Protein AF-A0A6M3JY41-F1 (afdb_monomer_lite)

pLDDT: mean 79.49, std 15.6, range [45.97, 98.25]

Organism: NCBI:txid1070528

Foldseek 3Di:
DDDPPDDDDDQDAAEEEEEDAPPPPDDPVVPVVQVLVNLVVCVVSVHQKYKYKYWHDHYCCVPDDVDDIDIDMDIGGHDPVVSVVSVVVVVVVVVQVVVCVVVVDQRDCSNDDPPPCCVVLVVDPCNVVNVD

Sequence (132 aa):
MNCPNCAKDIQPIPFELKATYSSSKRPIEDNISWVKQVMSECVVTGTTQAKLSRLCLMGDWVIKNGERPTLQAVDMQFTQEELDRHWAWMKERKVLFEQVLADGKLLPKAISLPAGMTYLCNWCSYGERCHE

Structure (mmCIF, N/CA/C/O backbone):
data_AF-A0A6M3JY41-F1
#
_entry.id   AF-A0A6M3JY41-F1
#
loop_
_atom_site.group_PDB
_atom_site.id
_atom_site.type_symbol
_atom_site.label_atom_id
_atom_site.label_alt_id
_atom_site.label_comp_id
_atom_site.label_asym_id
_atom_site.label_entity_id
_atom_site.label_seq_id
_atom_site.pdbx_PDB_ins_code
_atom_site.Cartn_x
_atom_site.Cartn_y
_atom_site.Cartn_z
_atom_site.occupancy
_atom_site.B_iso_or_equiv
_atom_site.auth_seq_id
_atom_site.auth_comp_id
_atom_site.auth_asym_id
_atom_site.auth_atom_id
_atom_site.pdbx_PDB_model_num
ATOM 1 N N . MET A 1 1 ? -9.984 -38.163 -10.853 1.00 46.22 1 MET A N 1
ATOM 2 C CA . MET A 1 1 ? -8.523 -38.140 -10.630 1.00 46.22 1 MET A CA 1
ATOM 3 C C . MET A 1 1 ? -8.217 -36.945 -9.744 1.00 46.22 1 MET A C 1
ATOM 5 O O . MET A 1 1 ? -8.319 -35.830 -10.227 1.00 46.22 1 MET A O 1
ATOM 9 N N . ASN A 1 2 ? -7.912 -37.158 -8.462 1.00 45.97 2 ASN A N 1
ATOM 10 C CA . ASN A 1 2 ? -7.455 -36.092 -7.567 1.00 45.97 2 ASN A C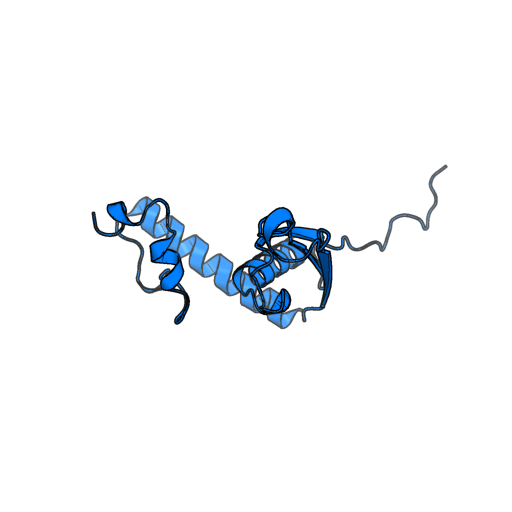A 1
ATOM 11 C C . ASN A 1 2 ? -5.951 -36.274 -7.383 1.00 45.97 2 ASN A C 1
ATOM 13 O O . ASN A 1 2 ? -5.534 -37.303 -6.860 1.00 45.97 2 ASN A O 1
ATOM 17 N N . CYS A 1 3 ? -5.146 -35.319 -7.850 1.00 55.09 3 CYS A N 1
ATOM 18 C CA . CYS A 1 3 ? -3.714 -35.299 -7.575 1.00 55.09 3 CYS A CA 1
ATOM 19 C C . CYS A 1 3 ? -3.504 -34.964 -6.086 1.00 55.09 3 CYS A C 1
ATOM 21 O O . CYS A 1 3 ? -3.813 -33.842 -5.678 1.00 55.09 3 CYS A O 1
ATOM 23 N N . PRO A 1 4 ? -2.979 -35.888 -5.264 1.00 57.09 4 PRO A N 1
ATOM 24 C CA . PRO A 1 4 ? -2.834 -35.674 -3.824 1.00 57.09 4 PRO A CA 1
ATOM 25 C C . PRO A 1 4 ? -1.771 -34.619 -3.452 1.00 57.09 4 PRO A C 1
ATOM 27 O O . PRO A 1 4 ? -1.740 -34.195 -2.301 1.00 57.09 4 PRO A O 1
ATOM 30 N N . ASN A 1 5 ? -0.966 -34.155 -4.420 1.00 55.44 5 ASN A N 1
ATOM 31 C CA . ASN A 1 5 ? 0.125 -33.184 -4.240 1.00 55.44 5 ASN A CA 1
ATOM 32 C C . ASN A 1 5 ? -0.127 -31.797 -4.854 1.00 55.44 5 ASN A C 1
ATOM 34 O O . ASN A 1 5 ? 0.735 -30.932 -4.766 1.00 55.44 5 ASN A O 1
ATOM 38 N N . CYS A 1 6 ? -1.269 -31.559 -5.500 1.00 58.03 6 CYS A N 1
ATOM 39 C CA . CYS A 1 6 ? -1.407 -30.391 -6.376 1.00 58.03 6 CYS A CA 1
ATOM 40 C C . CYS A 1 6 ? -2.021 -29.139 -5.718 1.00 58.03 6 CYS A C 1
ATOM 42 O O . CYS A 1 6 ? -2.222 -28.152 -6.417 1.00 58.03 6 CYS A O 1
ATOM 44 N N . ALA A 1 7 ? -2.354 -29.144 -4.419 1.00 54.97 7 ALA A N 1
ATOM 45 C CA . ALA A 1 7 ? -3.116 -28.026 -3.837 1.00 54.97 7 ALA A CA 1
ATOM 46 C C . ALA A 1 7 ? -2.906 -27.736 -2.340 1.00 54.97 7 ALA A C 1
ATOM 48 O O . ALA A 1 7 ? -3.675 -26.954 -1.788 1.00 54.97 7 ALA A O 1
ATOM 49 N N . LYS A 1 8 ? -1.935 -28.351 -1.649 1.00 53.66 8 LYS A N 1
ATOM 50 C CA . LYS A 1 8 ? -1.852 -28.193 -0.182 1.00 53.66 8 LYS A CA 1
ATOM 51 C C . LYS A 1 8 ? -0.968 -27.052 0.323 1.00 53.66 8 LYS A C 1
ATOM 53 O O . LYS A 1 8 ? -1.223 -26.602 1.429 1.00 53.66 8 LYS A O 1
ATOM 58 N N . ASP A 1 9 ? -0.062 -26.510 -0.494 1.00 60.94 9 ASP A N 1
ATOM 59 C CA . ASP A 1 9 ? 0.914 -25.512 -0.016 1.00 60.94 9 ASP A CA 1
ATOM 60 C C . ASP A 1 9 ? 1.122 -24.312 -0.961 1.00 60.94 9 ASP A C 1
ATOM 62 O O . ASP A 1 9 ? 2.135 -23.621 -0.874 1.00 60.94 9 ASP A O 1
ATOM 66 N N . ILE A 1 10 ? 0.188 -24.030 -1.881 1.00 68.62 10 ILE A N 1
ATOM 67 C CA . ILE A 1 10 ? 0.268 -22.791 -2.671 1.00 68.62 10 ILE A CA 1
ATOM 68 C C . ILE A 1 10 ? -0.329 -21.664 -1.832 1.00 68.62 10 ILE A C 1
ATOM 70 O O . ILE A 1 10 ? -1.546 -21.490 -1.787 1.00 68.62 10 ILE A O 1
ATOM 74 N N . GLN A 1 11 ? 0.538 -20.903 -1.166 1.00 72.19 11 GLN A N 1
ATOM 75 C CA . GLN A 1 11 ? 0.137 -19.637 -0.565 1.00 72.19 11 GLN A CA 1
ATOM 76 C C . GLN A 1 11 ? -0.176 -18.643 -1.694 1.00 72.19 11 GLN A C 1
ATOM 78 O O . GLN A 1 11 ? 0.660 -18.464 -2.587 1.00 72.19 11 GLN A O 1
ATOM 83 N N . PRO A 1 12 ? -1.367 -18.021 -1.715 1.00 87.44 12 PRO A N 1
ATOM 84 C CA . PRO A 1 12 ? -1.670 -16.987 -2.694 1.00 87.44 12 PRO A CA 1
ATOM 85 C C . PRO A 1 12 ? -0.666 -15.836 -2.557 1.00 87.44 12 PRO A C 1
ATOM 87 O O . PRO A 1 12 ? -0.343 -15.414 -1.449 1.00 87.44 12 PRO A O 1
ATOM 90 N N . ILE A 1 13 ? -0.177 -15.328 -3.689 1.00 93.69 13 ILE A N 1
ATOM 91 C CA . ILE A 1 13 ? 0.700 -14.154 -3.741 1.00 93.69 13 ILE A CA 1
ATOM 92 C C . ILE A 1 13 ? -0.123 -13.000 -4.321 1.00 93.69 13 ILE A C 1
ATOM 94 O O . ILE A 1 13 ? -0.448 -13.040 -5.512 1.00 93.69 13 ILE A O 1
ATOM 98 N N . PRO A 1 14 ? -0.487 -11.987 -3.515 1.00 96.06 14 PRO A N 1
ATOM 99 C CA . PRO A 1 14 ? -1.103 -10.766 -4.001 1.00 96.06 14 PRO A CA 1
ATOM 100 C C . PRO A 1 14 ? -0.288 -10.126 -5.123 1.00 96.06 14 PRO A C 1
ATOM 102 O O . PRO A 1 14 ? 0.940 -10.016 -5.052 1.00 96.06 14 PRO A O 1
ATOM 105 N N . PHE A 1 15 ? -0.995 -9.688 -6.158 1.00 96.31 15 PHE A N 1
ATOM 106 C CA . PHE A 1 15 ? -0.438 -8.955 -7.282 1.00 96.31 15 PHE A CA 1
ATOM 107 C C . PHE A 1 15 ? -1.218 -7.658 -7.457 1.00 96.31 15 PHE A C 1
ATOM 109 O O . PHE A 1 15 ? -2.396 -7.695 -7.808 1.00 96.31 15 PHE A O 1
ATOM 116 N N . GLU A 1 16 ? -0.541 -6.530 -7.265 1.00 96.62 16 GLU A N 1
ATOM 117 C CA . GLU A 1 16 ? -1.139 -5.206 -7.403 1.00 96.62 16 GLU A CA 1
ATOM 118 C C . GLU A 1 16 ? -0.549 -4.477 -8.610 1.00 96.62 16 GLU A C 1
ATOM 120 O O . GLU A 1 16 ? 0.671 -4.352 -8.742 1.00 96.62 16 GLU A O 1
ATOM 125 N N . LEU A 1 17 ? -1.412 -3.954 -9.485 1.00 94.75 17 LEU A N 1
ATOM 126 C CA . LEU A 1 17 ? -1.016 -3.192 -10.671 1.00 94.75 17 LEU A CA 1
ATOM 127 C C . LEU A 1 17 ? -1.549 -1.761 -10.604 1.00 94.75 17 LEU A C 1
ATOM 129 O O . LEU A 1 17 ? -2.754 -1.526 -10.567 1.00 94.75 17 LEU A O 1
ATOM 133 N N . LYS A 1 18 ? -0.642 -0.786 -10.680 1.00 91.69 18 LYS A N 1
ATOM 134 C CA . LYS A 1 18 ? -0.963 0.644 -10.717 1.00 91.69 18 LYS A CA 1
ATOM 135 C C . LYS A 1 18 ? -0.645 1.244 -12.079 1.00 91.69 18 LYS A C 1
ATOM 137 O O . LYS A 1 18 ? 0.455 1.063 -12.592 1.00 91.69 18 LYS A O 1
ATOM 142 N N . ALA A 1 19 ? -1.564 2.025 -12.636 1.00 88.44 19 ALA A N 1
ATOM 143 C CA . ALA A 1 19 ? -1.274 2.892 -13.775 1.00 88.44 19 ALA A CA 1
ATOM 144 C C . ALA A 1 19 ? -0.856 4.286 -13.280 1.00 88.44 19 ALA A C 1
ATOM 146 O O . ALA A 1 19 ? -1.481 4.832 -12.370 1.00 88.44 19 ALA A O 1
ATOM 147 N N . THR A 1 20 ? 0.197 4.878 -13.848 1.00 83.81 20 THR A N 1
ATOM 148 C CA . THR A 1 20 ? 0.632 6.233 -13.464 1.00 83.81 20 THR A CA 1
ATOM 149 C C . THR A 1 20 ? 1.241 7.031 -14.618 1.00 83.81 20 THR A C 1
ATOM 151 O O . THR A 1 20 ? 1.360 6.540 -15.747 1.00 83.81 20 THR A O 1
ATOM 154 N N . TYR A 1 21 ? 1.650 8.265 -14.307 1.00 77.88 21 TYR A N 1
ATOM 155 C CA . TYR A 1 21 ? 2.359 9.130 -15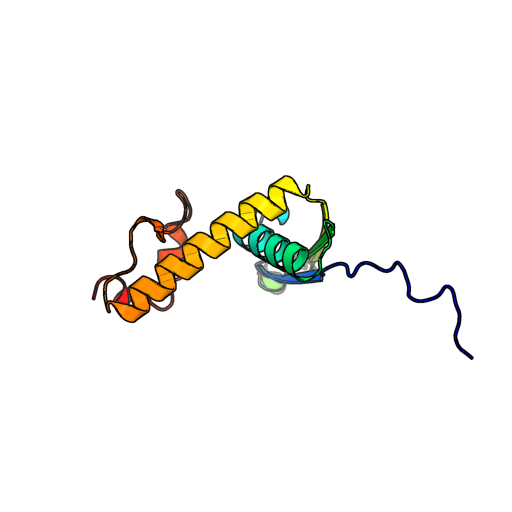.232 1.00 77.88 21 TYR A CA 1
ATOM 156 C C . TYR A 1 21 ? 3.826 8.726 -15.419 1.00 77.88 21 TYR A C 1
ATOM 158 O O . TYR A 1 21 ? 4.512 8.403 -14.450 1.00 77.88 21 TYR A O 1
ATOM 166 N N . SER A 1 22 ? 4.346 8.836 -16.644 1.00 70.44 22 SER A N 1
ATOM 167 C CA . SER A 1 22 ? 5.761 8.572 -16.959 1.00 70.44 22 SER A CA 1
ATOM 168 C C . SER A 1 22 ? 6.729 9.505 -16.229 1.00 70.44 22 SER A C 1
ATOM 170 O O . SER A 1 22 ? 7.865 9.140 -15.942 1.00 70.44 22 SER A O 1
ATOM 172 N N . SER A 1 23 ? 6.261 10.702 -15.865 1.00 65.88 23 SER A N 1
ATOM 173 C CA . SER A 1 23 ? 7.007 11.676 -15.067 1.00 65.88 23 SER A CA 1
ATOM 174 C C . SER A 1 23 ? 7.165 11.274 -13.595 1.00 65.88 23 SER A C 1
ATOM 176 O O . SER A 1 23 ? 7.890 11.947 -12.858 1.00 65.88 23 SER A O 1
ATOM 178 N N . SER A 1 24 ? 6.530 10.185 -13.147 1.00 70.44 24 SER A N 1
ATOM 179 C CA . SER A 1 24 ? 6.706 9.643 -11.800 1.00 70.44 24 SER A CA 1
ATOM 180 C C . SER A 1 24 ? 8.078 8.975 -11.667 1.00 70.44 24 SER A C 1
ATOM 182 O O . SER A 1 24 ? 8.262 7.792 -11.945 1.00 70.44 24 SER A O 1
ATOM 184 N N . LYS A 1 25 ? 9.073 9.760 -11.246 1.00 68.75 25 LYS A N 1
ATOM 185 C CA . LYS A 1 25 ? 10.476 9.317 -11.146 1.00 68.75 25 LYS A CA 1
ATOM 186 C C . LYS A 1 25 ? 10.806 8.527 -9.880 1.00 68.75 25 LYS A C 1
ATOM 188 O O . LYS A 1 25 ? 11.916 8.019 -9.770 1.00 68.75 25 LYS A O 1
ATOM 193 N N . ARG A 1 26 ? 9.894 8.460 -8.906 1.00 79.06 26 ARG A N 1
ATOM 194 C CA . ARG A 1 26 ? 10.172 7.773 -7.638 1.00 79.06 26 ARG A CA 1
ATOM 195 C C . ARG A 1 26 ? 10.100 6.250 -7.819 1.00 79.06 26 ARG A C 1
ATOM 197 O O . ARG A 1 26 ? 9.242 5.804 -8.596 1.00 79.06 26 ARG A O 1
ATOM 204 N N . PRO A 1 27 ? 10.958 5.482 -7.126 1.00 85.31 27 PRO A N 1
ATOM 205 C CA . PRO A 1 27 ? 10.790 4.043 -6.944 1.00 85.31 27 PRO A CA 1
ATOM 206 C C . PRO A 1 27 ? 9.363 3.693 -6.505 1.00 85.31 27 PRO A C 1
ATOM 208 O O . PRO A 1 27 ? 8.671 4.500 -5.877 1.00 85.31 27 PRO A O 1
ATOM 211 N N . ILE A 1 28 ? 8.879 2.519 -6.898 1.00 87.88 28 ILE A N 1
ATOM 212 C CA . ILE A 1 28 ? 7.475 2.135 -6.679 1.00 87.88 28 ILE A CA 1
ATOM 213 C C . ILE A 1 28 ? 7.224 1.739 -5.224 1.00 87.88 28 ILE A C 1
ATOM 215 O O . ILE A 1 28 ? 6.161 2.029 -4.677 1.00 87.88 28 ILE A O 1
ATOM 219 N N . GLU A 1 29 ? 8.245 1.169 -4.597 1.00 88.62 29 GLU A N 1
ATOM 220 C CA . GLU A 1 29 ? 8.362 0.840 -3.183 1.00 88.62 29 GLU A CA 1
ATOM 221 C C . GLU A 1 29 ? 8.378 2.082 -2.273 1.00 88.62 29 GLU A C 1
ATOM 223 O O . GLU A 1 29 ? 7.962 2.001 -1.120 1.00 88.62 29 GLU A O 1
ATOM 228 N N . ASP A 1 30 ? 8.735 3.262 -2.795 1.00 88.12 30 ASP A N 1
ATOM 229 C CA . ASP A 1 30 ? 8.685 4.519 -2.032 1.00 88.12 30 ASP A CA 1
ATOM 230 C C . ASP A 1 30 ? 7.258 5.080 -1.917 1.00 88.12 30 ASP A C 1
ATOM 232 O O . ASP A 1 30 ? 6.995 6.027 -1.163 1.00 88.12 30 ASP A O 1
ATOM 236 N N . ASN A 1 31 ? 6.299 4.531 -2.670 1.00 87.62 31 ASN A N 1
ATOM 237 C CA . ASN A 1 31 ? 4.905 4.934 -2.559 1.00 87.62 31 ASN A CA 1
ATOM 238 C C . ASN A 1 31 ? 4.236 4.236 -1.369 1.00 87.62 31 ASN A C 1
ATOM 240 O O . ASN A 1 31 ? 3.575 3.206 -1.510 1.00 87.62 31 ASN A O 1
ATOM 244 N N . ILE A 1 32 ? 4.368 4.850 -0.191 1.00 87.81 32 ILE A N 1
ATOM 245 C CA . ILE A 1 32 ? 3.862 4.333 1.092 1.00 87.81 32 ILE A CA 1
ATOM 246 C C . ILE A 1 32 ? 2.388 3.904 1.018 1.00 87.81 32 ILE A C 1
ATOM 248 O O . ILE A 1 32 ? 2.016 2.899 1.620 1.00 87.81 32 ILE A O 1
ATOM 252 N N . SER A 1 33 ? 1.534 4.634 0.293 1.00 87.19 33 SER A N 1
ATOM 253 C CA . SER A 1 33 ? 0.110 4.289 0.185 1.00 87.19 33 SER A CA 1
ATOM 254 C C . SER A 1 33 ? -0.111 2.986 -0.584 1.00 87.19 33 SER A C 1
ATOM 256 O O . SER A 1 33 ? -0.948 2.180 -0.185 1.00 87.19 33 SER A O 1
ATOM 258 N N . TRP A 1 34 ? 0.650 2.754 -1.657 1.00 92.38 34 TRP A N 1
ATOM 259 C CA . TRP A 1 34 ? 0.583 1.506 -2.421 1.00 92.38 34 TRP A CA 1
ATOM 260 C C . TRP A 1 34 ? 1.165 0.341 -1.626 1.00 92.38 34 TRP A C 1
ATOM 262 O O . TRP A 1 34 ? 0.539 -0.711 -1.552 1.00 92.38 34 TRP A O 1
ATOM 272 N N . VAL A 1 35 ? 2.298 0.554 -0.950 1.00 94.38 35 VAL A N 1
ATOM 273 C CA . VAL A 1 35 ? 2.896 -0.459 -0.070 1.00 94.38 35 VAL A CA 1
ATOM 274 C C . VAL A 1 35 ? 1.923 -0.869 1.036 1.00 94.38 35 VAL A C 1
ATOM 276 O O . VAL A 1 35 ? 1.693 -2.057 1.231 1.00 94.38 35 VAL A O 1
ATOM 279 N N . LYS A 1 36 ? 1.275 0.086 1.714 1.00 93.50 36 LYS A N 1
ATOM 280 C CA . LYS A 1 36 ? 0.270 -0.208 2.751 1.00 93.50 36 LYS A CA 1
ATOM 281 C C . LYS A 1 36 ? -0.956 -0.953 2.219 1.00 93.50 36 LYS A C 1
ATOM 283 O O . LYS A 1 36 ? -1.540 -1.761 2.944 1.00 93.50 36 LYS A O 1
ATOM 288 N N . GLN A 1 37 ? -1.367 -0.688 0.979 1.00 95.50 37 GLN A N 1
ATOM 289 C CA . GLN A 1 37 ? -2.442 -1.453 0.347 1.00 95.50 37 GLN A CA 1
ATOM 290 C C . GLN A 1 37 ? -2.020 -2.920 0.190 1.00 95.50 37 GLN A C 1
ATOM 292 O O . GLN A 1 37 ? -2.706 -3.803 0.697 1.00 95.50 37 GLN A O 1
ATOM 297 N N . VAL A 1 38 ? -0.835 -3.156 -0.375 1.00 97.25 38 VAL A N 1
ATOM 298 C CA . VAL A 1 38 ? -0.273 -4.500 -0.559 1.00 97.25 38 VAL A CA 1
ATOM 299 C C . VAL A 1 38 ? -0.069 -5.223 0.781 1.00 97.25 38 VAL A C 1
ATOM 301 O O . VAL A 1 38 ? -0.421 -6.390 0.906 1.00 97.25 38 VAL A O 1
ATOM 304 N N . MET A 1 39 ? 0.403 -4.538 1.829 1.00 97.81 39 MET A N 1
ATOM 305 C CA . MET A 1 39 ? 0.483 -5.117 3.181 1.00 97.81 39 MET A CA 1
ATOM 306 C C . MET A 1 39 ? -0.889 -5.578 3.698 1.00 97.81 39 MET A C 1
ATOM 308 O O . MET A 1 39 ? -0.982 -6.601 4.372 1.00 97.81 39 MET A O 1
ATOM 312 N N . SER A 1 40 ? -1.963 -4.846 3.384 1.00 97.19 40 SER A N 1
ATOM 313 C CA . SER A 1 40 ? -3.328 -5.240 3.764 1.00 97.19 40 SER A CA 1
ATOM 314 C C . SER A 1 40 ? -3.766 -6.505 3.025 1.00 97.19 40 SER A C 1
ATOM 316 O O . SER A 1 40 ? -4.367 -7.390 3.628 1.00 97.19 40 SER A O 1
ATOM 318 N N . GLU A 1 41 ? -3.436 -6.611 1.737 1.00 97.25 41 GLU A N 1
ATOM 319 C CA . GLU A 1 41 ? -3.706 -7.799 0.922 1.00 97.25 41 GLU A CA 1
ATOM 320 C C . GLU A 1 41 ? -2.939 -9.020 1.448 1.00 97.25 41 GLU A C 1
ATOM 322 O O . GLU A 1 41 ? -3.536 -10.086 1.598 1.00 97.25 41 GLU A O 1
ATOM 327 N N . CYS A 1 42 ? -1.664 -8.857 1.824 1.00 97.19 42 CYS A N 1
ATOM 328 C CA . CYS A 1 42 ? -0.858 -9.891 2.482 1.00 97.19 42 CYS A CA 1
ATOM 329 C C . CYS A 1 42 ? -1.519 -10.411 3.767 1.00 97.19 42 CYS A C 1
ATOM 331 O O . CYS A 1 42 ? -1.682 -11.619 3.931 1.00 97.19 42 CYS A O 1
ATOM 333 N N . VAL A 1 43 ? -1.977 -9.510 4.648 1.00 96.50 43 VAL A N 1
ATOM 334 C CA . VAL A 1 43 ? -2.679 -9.890 5.890 1.00 96.50 43 VAL A CA 1
ATOM 335 C C . VAL A 1 43 ? -3.956 -10.679 5.595 1.00 96.50 43 VAL A C 1
ATOM 337 O O . VAL A 1 43 ? -4.193 -11.713 6.215 1.00 96.50 43 VAL A O 1
ATOM 340 N N . VAL A 1 44 ? -4.777 -10.216 4.648 1.00 94.88 44 VAL A N 1
ATOM 341 C CA . VAL A 1 44 ? -6.053 -10.868 4.296 1.00 94.88 44 VAL A CA 1
ATOM 342 C C . VAL A 1 44 ? -5.836 -12.250 3.678 1.00 94.88 44 VAL A C 1
ATOM 344 O O . VAL A 1 44 ? -6.634 -13.158 3.900 1.00 94.88 44 VAL A O 1
ATOM 347 N N . THR A 1 45 ? -4.764 -12.413 2.908 1.00 93.94 45 THR A N 1
ATOM 348 C CA . THR A 1 45 ? -4.447 -13.661 2.202 1.00 93.94 45 THR A CA 1
ATOM 349 C C . THR A 1 45 ? -3.557 -14.612 3.004 1.00 93.94 45 THR A C 1
ATOM 351 O O . THR A 1 45 ? -3.349 -15.742 2.571 1.00 93.94 45 THR A O 1
ATOM 354 N N . GLY A 1 46 ? -3.080 -14.198 4.183 1.00 94.25 46 GLY A N 1
ATOM 355 C CA . GLY A 1 46 ? -2.260 -15.029 5.066 1.00 94.25 46 GLY A CA 1
ATOM 356 C C . GLY A 1 46 ? -0.833 -15.261 4.560 1.00 94.25 46 GLY A C 1
ATOM 357 O O . GLY A 1 46 ? -0.221 -16.262 4.922 1.00 94.25 46 GLY A O 1
ATOM 358 N N . THR A 1 47 ? -0.302 -14.356 3.734 1.00 95.44 47 THR A N 1
ATOM 359 C CA . THR A 1 47 ? 1.052 -14.449 3.166 1.00 95.44 47 THR A CA 1
ATOM 360 C C . THR A 1 47 ? 1.925 -13.276 3.599 1.00 95.44 47 THR A C 1
ATOM 362 O O . THR A 1 47 ? 1.439 -12.237 4.040 1.00 95.44 47 THR A O 1
ATOM 365 N N . THR A 1 48 ? 3.237 -13.420 3.432 1.00 96.94 48 THR A N 1
ATOM 366 C CA . THR A 1 48 ? 4.226 -12.358 3.666 1.00 96.94 48 THR A CA 1
ATOM 367 C C . THR A 1 48 ? 4.842 -11.812 2.381 1.00 96.94 48 THR A C 1
ATOM 369 O O . THR A 1 48 ? 5.680 -10.911 2.429 1.00 96.94 48 THR A O 1
ATOM 372 N N . GLN A 1 49 ? 4.418 -12.339 1.234 1.00 97.31 49 GLN A N 1
ATOM 373 C CA . GLN A 1 49 ? 4.959 -12.020 -0.080 1.00 97.31 49 GLN A CA 1
ATOM 374 C C . GLN A 1 49 ? 3.900 -11.395 -0.967 1.00 97.31 49 GLN A C 1
ATOM 376 O O . GLN A 1 49 ? 2.756 -11.835 -0.966 1.00 97.31 49 GLN A O 1
ATOM 381 N N . ALA A 1 50 ? 4.300 -10.426 -1.779 1.00 97.69 50 ALA A N 1
ATOM 382 C CA . ALA A 1 50 ? 3.447 -9.847 -2.806 1.00 97.69 50 ALA A CA 1
ATOM 383 C C . ALA A 1 50 ? 4.275 -9.310 -3.971 1.00 97.69 50 ALA A C 1
ATOM 385 O O . ALA A 1 50 ? 5.491 -9.163 -3.875 1.00 97.69 50 ALA A O 1
ATOM 386 N N . LYS A 1 51 ? 3.609 -8.966 -5.070 1.00 97.31 51 LYS A N 1
ATOM 387 C CA . LYS A 1 51 ? 4.220 -8.281 -6.209 1.00 97.31 51 LYS A CA 1
ATOM 388 C C . LYS A 1 51 ? 3.505 -6.956 -6.449 1.00 97.31 51 LYS A C 1
ATOM 390 O O . LYS A 1 51 ? 2.303 -6.934 -6.703 1.00 97.31 51 LYS A O 1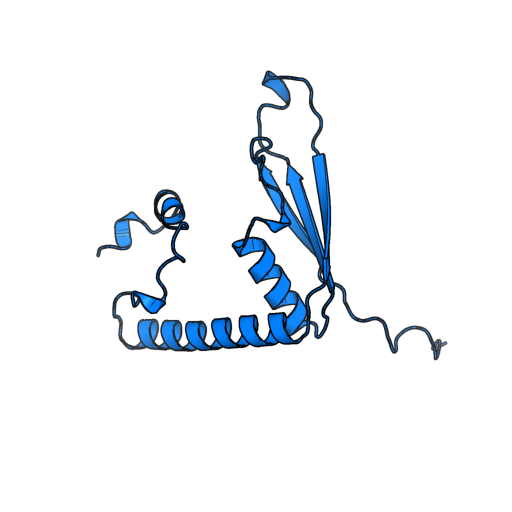
ATOM 395 N N . LEU A 1 52 ? 4.253 -5.857 -6.400 1.00 97.12 52 LEU A N 1
ATOM 396 C CA . LEU A 1 52 ? 3.755 -4.521 -6.725 1.00 97.12 52 LEU A CA 1
ATOM 397 C C . LEU A 1 52 ? 4.274 -4.122 -8.102 1.00 97.12 52 LEU A C 1
ATOM 399 O O . LEU A 1 52 ? 5.476 -4.122 -8.350 1.00 97.12 52 LEU A O 1
ATOM 403 N N . SER A 1 53 ? 3.363 -3.776 -9.003 1.00 94.12 53 SER A N 1
ATOM 404 C CA . SER A 1 53 ? 3.675 -3.396 -10.375 1.00 94.12 53 SER A CA 1
ATOM 405 C C . SER A 1 53 ? 3.143 -2.012 -10.713 1.00 94.12 53 SER A C 1
ATOM 407 O O . SER A 1 53 ? 2.063 -1.603 -10.287 1.00 94.12 53 SER A O 1
ATOM 409 N N . ARG A 1 54 ? 3.894 -1.295 -11.544 1.00 90.88 54 ARG A N 1
ATOM 410 C CA . ARG A 1 54 ? 3.547 0.020 -12.064 1.00 90.88 54 ARG A CA 1
ATOM 411 C C . ARG A 1 54 ? 3.688 0.041 -13.572 1.00 90.88 54 ARG A C 1
ATOM 413 O O . ARG A 1 54 ? 4.775 -0.171 -14.104 1.00 90.88 54 ARG A O 1
ATOM 420 N N . LEU A 1 55 ? 2.592 0.362 -14.239 1.00 88.19 55 LEU A N 1
ATOM 421 C CA . LEU A 1 55 ? 2.537 0.615 -15.665 1.00 88.19 55 LEU A CA 1
ATOM 422 C C . LEU A 1 55 ? 2.500 2.126 -15.901 1.00 88.19 55 LEU A C 1
ATOM 424 O O . LEU A 1 55 ? 1.552 2.820 -15.523 1.00 88.19 55 LEU A O 1
ATOM 428 N N . CYS A 1 56 ? 3.543 2.652 -16.524 1.00 82.94 56 CYS A N 1
ATOM 429 C CA . CYS A 1 56 ? 3.591 4.052 -16.917 1.00 82.94 56 CYS A CA 1
ATOM 430 C C . CYS A 1 56 ? 2.808 4.197 -18.231 1.00 82.94 56 CYS A C 1
ATOM 432 O O . CYS A 1 56 ? 3.292 3.787 -19.284 1.00 82.94 56 CYS A O 1
ATOM 434 N N . LEU A 1 57 ? 1.589 4.750 -18.165 1.00 74.44 57 LEU A N 1
ATOM 435 C CA . LEU A 1 57 ? 0.686 4.898 -19.321 1.00 74.44 57 LEU A CA 1
ATOM 436 C C . LEU A 1 57 ? 0.462 6.349 -19.741 1.00 74.44 57 LEU A C 1
ATOM 438 O O . LEU A 1 57 ? 0.207 6.610 -20.911 1.00 74.44 57 LEU A O 1
ATOM 442 N N . MET A 1 58 ? 0.565 7.309 -18.821 1.00 63.94 58 MET A N 1
ATOM 443 C CA . MET A 1 58 ? 0.143 8.691 -19.077 1.00 63.94 58 MET A CA 1
ATOM 444 C C . MET A 1 58 ? 1.361 9.621 -19.134 1.00 63.94 58 MET A C 1
ATOM 446 O O . MET A 1 58 ? 2.124 9.715 -18.184 1.00 63.94 58 MET A O 1
ATOM 450 N N . GLY A 1 59 ? 1.612 10.301 -20.247 1.00 59.91 59 GLY A N 1
ATOM 451 C CA . GLY A 1 59 ? 2.785 11.171 -20.366 1.00 59.91 59 GLY A CA 1
ATOM 452 C C . GLY A 1 59 ? 3.128 11.521 -21.805 1.00 59.91 59 GLY A C 1
ATOM 453 O O . GLY A 1 59 ? 2.468 11.055 -22.731 1.00 59.91 59 GLY A O 1
ATOM 454 N N . ASP A 1 60 ? 4.174 12.329 -21.980 1.00 53.41 60 ASP A N 1
ATOM 455 C CA . ASP A 1 60 ? 4.651 12.862 -23.267 1.00 53.41 60 ASP A CA 1
ATOM 456 C C . ASP A 1 60 ? 5.265 11.784 -24.197 1.00 53.41 60 ASP A C 1
ATOM 458 O O . ASP A 1 60 ? 6.222 12.058 -24.918 1.00 53.41 60 ASP A O 1
ATOM 462 N N . TRP A 1 61 ? 4.749 10.550 -24.210 1.00 54.16 61 TRP A N 1
ATOM 463 C CA . TRP A 1 61 ? 5.248 9.440 -25.039 1.00 54.16 61 TRP A CA 1
ATOM 464 C C . TRP A 1 61 ? 5.283 9.803 -26.526 1.00 54.16 61 TRP A C 1
ATOM 466 O O . TRP A 1 61 ? 6.222 9.462 -27.243 1.00 54.16 61 TRP A O 1
ATOM 476 N N . VAL A 1 62 ? 4.270 10.553 -26.963 1.00 50.16 62 VAL A N 1
ATOM 477 C CA . VAL A 1 62 ? 4.118 11.014 -28.348 1.00 50.16 62 VAL A CA 1
ATOM 478 C C . VAL A 1 62 ? 4.899 12.309 -28.608 1.00 50.16 62 VAL A C 1
ATOM 480 O O . VAL A 1 62 ? 5.248 12.586 -29.749 1.00 50.16 62 VAL A O 1
ATOM 483 N N . ILE A 1 63 ? 5.199 13.102 -27.571 1.00 55.06 63 ILE A N 1
ATOM 484 C CA . ILE A 1 63 ? 5.677 14.486 -27.732 1.00 55.06 63 ILE A CA 1
ATOM 485 C C . ILE A 1 63 ? 7.177 14.630 -27.461 1.00 55.06 63 ILE A C 1
ATOM 487 O O . ILE A 1 63 ? 7.812 15.469 -28.093 1.00 55.06 63 ILE A O 1
ATOM 491 N N . LYS A 1 64 ? 7.768 13.844 -26.548 1.00 51.66 64 LYS A N 1
ATOM 492 C CA . LYS A 1 64 ? 9.153 14.090 -26.120 1.00 51.66 64 LYS A CA 1
ATOM 493 C C . LYS A 1 64 ? 10.208 13.167 -26.707 1.00 51.66 64 LYS A C 1
ATOM 495 O O . LYS A 1 64 ? 11.215 13.713 -27.119 1.00 51.66 64 LYS A O 1
ATOM 500 N N . ASN A 1 65 ? 10.033 11.843 -26.779 1.00 52.94 65 ASN A N 1
ATOM 501 C CA . ASN A 1 65 ? 11.176 10.958 -27.101 1.00 52.94 65 ASN A CA 1
ATOM 502 C C . ASN A 1 65 ? 10.836 9.606 -27.769 1.00 52.94 65 ASN A C 1
ATOM 504 O O . ASN A 1 65 ? 11.728 8.777 -27.929 1.00 52.94 65 ASN A O 1
ATOM 508 N N . GLY A 1 66 ? 9.578 9.326 -28.136 1.00 57.22 66 GLY A N 1
ATOM 509 C CA . GLY A 1 66 ? 9.209 8.013 -28.697 1.00 57.22 66 GLY A CA 1
ATOM 510 C C . GLY A 1 66 ? 9.369 6.844 -27.712 1.00 57.22 66 GLY A C 1
ATOM 511 O O . GLY A 1 66 ? 9.499 5.689 -28.124 1.00 57.22 66 GLY A O 1
ATOM 512 N N . GLU A 1 67 ? 9.386 7.132 -26.410 1.00 61.72 67 GLU A N 1
ATOM 513 C CA . GLU A 1 67 ? 9.478 6.112 -25.369 1.00 61.72 67 GLU A CA 1
ATOM 514 C C . GLU A 1 67 ? 8.209 5.243 -25.355 1.00 61.72 67 GLU A C 1
ATOM 516 O O . GLU A 1 67 ? 7.089 5.723 -25.544 1.00 61.72 67 GLU A O 1
A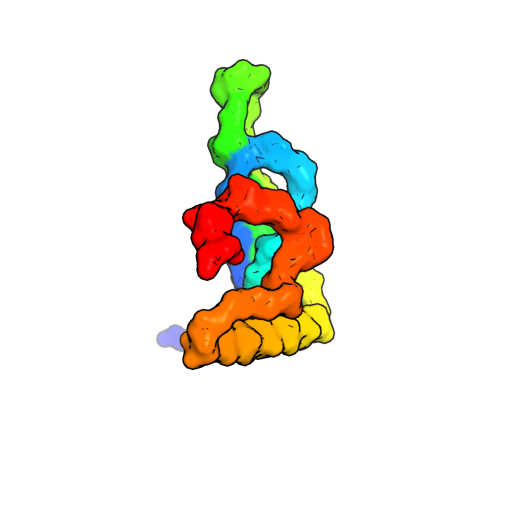TOM 521 N N . ARG A 1 68 ? 8.392 3.935 -25.156 1.00 68.44 68 ARG A N 1
ATOM 522 C CA . ARG A 1 68 ? 7.296 2.963 -25.060 1.00 68.44 68 ARG A CA 1
ATOM 523 C C . ARG A 1 68 ? 6.774 2.897 -23.623 1.00 68.44 68 ARG A C 1
ATOM 525 O O . ARG A 1 68 ? 7.558 3.132 -22.703 1.00 68.44 68 ARG A O 1
ATOM 532 N N . PRO A 1 69 ? 5.504 2.501 -23.414 1.00 75.94 69 PRO A N 1
ATOM 533 C CA . PRO A 1 69 ? 5.004 2.177 -22.084 1.00 75.94 69 PRO A CA 1
ATOM 534 C C . PRO A 1 69 ? 5.960 1.233 -21.354 1.00 75.94 69 PRO A C 1
ATOM 536 O O . PRO A 1 69 ? 6.394 0.222 -21.913 1.00 75.94 69 PRO A O 1
ATOM 539 N N . THR A 1 70 ? 6.289 1.565 -20.109 1.00 81.12 70 THR A N 1
ATOM 540 C CA . THR A 1 70 ? 7.178 0.759 -19.269 1.00 81.12 70 THR A CA 1
ATOM 541 C C . THR A 1 70 ? 6.387 0.104 -18.145 1.00 81.12 70 THR A C 1
ATOM 543 O O . THR A 1 70 ? 5.588 0.751 -17.465 1.00 81.12 70 THR A O 1
ATOM 546 N N . LEU A 1 71 ? 6.611 -1.198 -17.962 1.00 86.75 71 LEU A N 1
ATOM 547 C CA . LEU A 1 71 ? 6.137 -1.955 -16.810 1.00 86.75 71 LEU A CA 1
A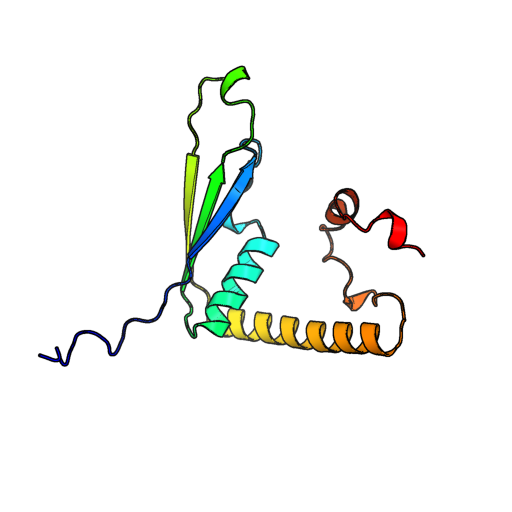TOM 548 C C . LEU A 1 71 ? 7.318 -2.182 -15.871 1.00 86.75 71 LEU A C 1
ATOM 550 O O . LEU A 1 71 ? 8.333 -2.752 -16.265 1.00 86.75 71 LEU A O 1
ATOM 554 N N . GLN A 1 72 ? 7.168 -1.739 -14.632 1.00 89.00 72 GLN A N 1
ATOM 555 C CA . GLN A 1 72 ? 8.093 -2.023 -13.543 1.00 89.00 72 GLN A CA 1
ATOM 556 C C . GLN A 1 72 ? 7.372 -2.902 -12.532 1.00 89.00 72 GLN A C 1
ATOM 558 O O . GLN A 1 72 ? 6.203 -2.659 -12.245 1.00 89.00 72 GLN A O 1
ATOM 563 N N . ALA A 1 73 ? 8.052 -3.909 -12.000 1.00 92.88 73 ALA A N 1
ATOM 564 C CA . ALA A 1 73 ? 7.511 -4.787 -10.975 1.00 92.88 73 ALA A CA 1
ATOM 565 C C . ALA A 1 73 ? 8.577 -5.035 -9.912 1.00 92.88 73 ALA A C 1
ATOM 567 O O . ALA A 1 73 ? 9.743 -5.234 -10.250 1.00 92.88 73 ALA A O 1
ATOM 568 N N . VAL A 1 74 ? 8.162 -5.034 -8.651 1.00 95.56 74 VAL A N 1
ATOM 569 C CA . VAL A 1 74 ? 9.003 -5.352 -7.501 1.00 95.56 74 VAL A CA 1
ATOM 570 C C . VAL A 1 74 ? 8.358 -6.485 -6.718 1.00 95.56 74 VAL A C 1
ATOM 572 O O . VAL A 1 74 ? 7.140 -6.503 -6.513 1.00 95.56 74 VAL A O 1
ATOM 575 N N . ASP A 1 75 ? 9.185 -7.442 -6.312 1.00 97.00 75 ASP A N 1
ATOM 576 C CA . ASP A 1 75 ? 8.794 -8.465 -5.355 1.00 97.00 75 ASP A CA 1
ATOM 577 C C . ASP A 1 75 ? 8.959 -7.887 -3.949 1.00 97.00 75 ASP A C 1
ATOM 579 O O . ASP A 1 75 ? 10.022 -7.391 -3.578 1.00 97.00 75 ASP A O 1
ATOM 583 N N . MET A 1 76 ? 7.877 -7.917 -3.184 1.00 96.69 76 MET A N 1
ATOM 584 C CA . MET A 1 76 ? 7.797 -7.394 -1.829 1.00 96.69 76 MET A CA 1
ATOM 585 C C . MET A 1 76 ? 7.827 -8.570 -0.859 1.00 96.69 76 MET A C 1
ATOM 587 O O . MET A 1 76 ? 7.024 -9.497 -0.977 1.00 96.69 76 MET A O 1
ATOM 591 N N . GLN A 1 77 ? 8.722 -8.509 0.123 1.00 97.25 77 GLN A N 1
ATOM 592 C CA . GLN A 1 77 ? 8.785 -9.454 1.232 1.00 97.25 77 GLN A CA 1
ATOM 593 C C . GLN A 1 77 ? 8.666 -8.664 2.528 1.00 97.25 77 GLN A C 1
ATOM 595 O O . GLN A 1 77 ? 9.522 -7.839 2.835 1.00 97.25 77 GLN A O 1
ATOM 600 N N . PHE A 1 78 ? 7.614 -8.941 3.286 1.00 97.19 78 PHE A N 1
ATOM 601 C CA . PHE A 1 78 ? 7.404 -8.369 4.608 1.00 97.19 78 PHE A CA 1
ATOM 602 C C . PHE A 1 78 ? 7.751 -9.398 5.677 1.00 97.19 78 PHE A C 1
ATOM 604 O O . PHE A 1 78 ? 7.712 -10.610 5.455 1.00 97.19 78 PHE A O 1
ATOM 611 N N . THR A 1 79 ? 8.075 -8.921 6.863 1.00 98.06 79 THR A N 1
ATOM 612 C CA . THR A 1 79 ? 8.085 -9.734 8.076 1.00 98.06 79 THR A CA 1
ATOM 613 C C . THR A 1 79 ? 6.669 -9.828 8.643 1.00 98.06 79 THR A C 1
ATOM 615 O O . THR A 1 79 ? 5.836 -8.945 8.427 1.00 98.06 79 THR A O 1
ATOM 618 N N . GLN A 1 80 ? 6.387 -10.879 9.416 1.00 97.94 80 GLN A N 1
ATOM 619 C CA . GLN A 1 80 ? 5.099 -10.987 10.107 1.00 97.94 80 GLN A CA 1
ATOM 620 C C . GLN A 1 80 ? 4.870 -9.804 11.065 1.00 97.94 80 GLN A C 1
ATOM 622 O O . GLN A 1 80 ? 3.768 -9.271 11.130 1.00 97.94 80 GLN A O 1
ATOM 627 N N . GLU A 1 81 ? 5.926 -9.330 11.735 1.00 98.25 81 GLU A N 1
ATOM 628 C CA . GLU A 1 81 ? 5.864 -8.172 12.635 1.00 98.25 81 GLU A CA 1
ATOM 629 C C . GLU A 1 81 ? 5.414 -6.891 11.910 1.00 98.25 81 GLU A C 1
ATOM 631 O O . GLU A 1 81 ? 4.590 -6.130 12.422 1.00 98.25 81 GLU A O 1
ATOM 636 N N . GLU A 1 82 ? 5.920 -6.647 10.697 1.00 97.56 82 GLU A N 1
ATOM 637 C CA . GLU A 1 82 ? 5.506 -5.497 9.888 1.00 97.56 82 GLU A CA 1
ATOM 638 C C . GLU A 1 82 ? 4.021 -5.556 9.531 1.00 97.56 82 GLU A C 1
ATOM 640 O O . GLU A 1 82 ? 3.326 -4.538 9.631 1.00 97.56 82 GLU A O 1
ATOM 645 N N . LEU A 1 83 ? 3.538 -6.739 9.143 1.00 98.06 83 LEU A N 1
ATOM 646 C CA . LEU A 1 83 ? 2.135 -6.967 8.813 1.00 98.06 83 LEU A CA 1
ATOM 647 C C . LEU A 1 83 ? 1.232 -6.796 10.037 1.00 98.06 83 LEU A C 1
ATOM 649 O O . LEU A 1 83 ? 0.217 -6.103 9.950 1.00 98.06 83 LEU A O 1
ATOM 653 N N . ASP A 1 84 ? 1.627 -7.338 11.189 1.00 97.75 84 ASP A N 1
ATOM 654 C CA . ASP A 1 84 ? 0.869 -7.231 12.437 1.00 97.75 84 ASP A CA 1
ATOM 655 C C . ASP A 1 84 ? 0.765 -5.775 12.907 1.00 97.75 84 ASP A C 1
ATOM 657 O O . ASP A 1 84 ? -0.319 -5.301 13.269 1.00 97.75 84 ASP A O 1
ATOM 661 N N . ARG A 1 85 ? 1.873 -5.024 12.836 1.00 96.25 85 ARG A N 1
ATOM 662 C CA . ARG A 1 85 ? 1.913 -3.592 13.166 1.00 96.25 85 ARG A CA 1
ATOM 663 C C . ARG A 1 85 ? 1.029 -2.771 12.229 1.00 96.25 85 ARG A C 1
ATOM 665 O O . ARG A 1 85 ? 0.279 -1.908 12.689 1.00 96.25 85 ARG A O 1
ATOM 672 N N . HIS A 1 86 ? 1.091 -3.035 10.924 1.00 94.31 86 HIS A N 1
ATOM 673 C CA . HIS A 1 86 ? 0.218 -2.388 9.940 1.00 94.31 86 HIS A CA 1
ATOM 674 C C . HIS A 1 86 ? -1.257 -2.710 10.198 1.00 94.31 86 HIS A C 1
ATOM 676 O O . HIS A 1 86 ? -2.103 -1.814 10.194 1.00 94.31 86 HIS A O 1
ATOM 682 N N . TRP A 1 87 ? -1.577 -3.967 10.496 1.00 96.12 87 TRP A N 1
ATOM 683 C CA . TRP A 1 87 ? -2.948 -4.382 10.761 1.00 96.12 87 TRP A CA 1
ATOM 684 C C . TRP A 1 87 ? -3.512 -3.783 12.050 1.00 96.12 87 TRP A C 1
ATOM 686 O O . TRP A 1 87 ? -4.675 -3.374 12.090 1.00 96.12 87 TRP A O 1
ATOM 696 N N . ALA A 1 88 ? -2.697 -3.674 13.102 1.00 94.25 88 ALA A N 1
ATOM 697 C CA . ALA A 1 88 ? -3.066 -2.961 14.322 1.00 94.25 88 ALA A CA 1
ATOM 698 C C . ALA A 1 88 ? -3.423 -1.494 14.025 1.00 94.25 88 ALA A C 1
ATOM 700 O O . ALA A 1 88 ? -4.500 -1.040 14.415 1.00 94.25 88 ALA A O 1
ATOM 701 N N . TRP A 1 89 ? -2.584 -0.803 13.246 1.00 89.69 89 TRP A N 1
ATOM 702 C CA . TRP A 1 89 ? -2.826 0.576 12.809 1.00 89.69 89 TRP A CA 1
ATOM 703 C C . TRP A 1 89 ? -4.118 0.724 11.983 1.00 89.69 89 TRP A C 1
ATOM 705 O O . TRP A 1 89 ? -4.880 1.674 12.173 1.00 89.69 89 TRP A O 1
ATOM 715 N N . MET A 1 90 ? -4.420 -0.229 11.095 1.00 90.81 90 MET A N 1
ATOM 716 C CA . MET A 1 90 ? -5.665 -0.232 10.311 1.00 90.81 90 MET A CA 1
ATOM 717 C C . MET A 1 90 ? -6.910 -0.420 11.187 1.00 90.81 90 MET A C 1
ATOM 719 O O . MET A 1 90 ? -7.900 0.294 11.010 1.00 90.81 90 MET A O 1
ATOM 723 N N . LYS A 1 91 ? -6.863 -1.348 12.151 1.00 91.94 91 LYS A N 1
ATOM 724 C CA . LYS A 1 91 ? -7.975 -1.599 13.083 1.00 91.94 91 LYS A CA 1
ATOM 725 C C . LYS A 1 91 ? -8.274 -0.385 13.957 1.00 91.94 91 LYS A C 1
ATOM 727 O O . LYS A 1 91 ? -9.440 -0.038 14.117 1.00 91.94 91 LYS A O 1
ATOM 732 N N . GLU A 1 92 ? -7.241 0.281 14.470 1.00 88.50 92 GLU A N 1
ATOM 733 C CA . GLU A 1 92 ? -7.393 1.526 15.230 1.00 88.50 92 GLU A CA 1
ATOM 734 C C . GLU A 1 92 ? -8.124 2.591 14.401 1.00 88.50 92 GLU A C 1
ATOM 736 O O . GLU A 1 92 ? -9.118 3.167 14.843 1.00 88.50 92 GLU A O 1
ATOM 741 N N . ARG A 1 93 ? -7.703 2.796 13.148 1.00 85.75 93 ARG A N 1
ATOM 742 C CA . ARG A 1 93 ? -8.336 3.777 12.254 1.00 85.75 93 ARG A CA 1
ATOM 743 C C . ARG A 1 93 ? -9.772 3.422 11.905 1.00 85.75 93 ARG A C 1
ATOM 745 O O . ARG A 1 93 ? -10.595 4.329 11.849 1.00 85.75 93 ARG A O 1
ATOM 752 N N . LYS A 1 94 ? -10.089 2.140 11.693 1.00 89.12 94 LYS A N 1
ATOM 753 C CA . LYS A 1 94 ? -11.472 1.688 11.476 1.00 89.12 94 LYS A CA 1
ATOM 754 C C . LYS A 1 94 ? -12.375 2.137 12.627 1.00 89.12 94 LYS A C 1
ATOM 756 O O . LYS A 1 94 ? -13.409 2.740 12.366 1.00 89.12 94 LYS A O 1
ATOM 761 N N . VAL A 1 95 ? -11.956 1.902 13.873 1.00 88.44 95 VAL A N 1
ATOM 762 C CA . VAL A 1 95 ? -12.720 2.311 15.064 1.00 88.44 95 VAL A CA 1
ATOM 763 C C . VAL A 1 95 ? -12.915 3.827 15.096 1.00 88.44 95 VAL A C 1
ATOM 765 O O . VAL A 1 95 ? -14.028 4.296 15.321 1.00 88.44 95 VAL A O 1
ATOM 768 N N . LEU A 1 96 ? -11.863 4.601 14.812 1.00 83.62 96 LEU A N 1
ATOM 769 C CA . LEU A 1 96 ? -11.963 6.062 14.766 1.00 83.62 96 LEU A CA 1
ATOM 770 C C . LEU A 1 96 ? -12.924 6.545 13.664 1.00 83.62 96 LEU A C 1
ATOM 772 O O . LEU A 1 96 ? -13.706 7.462 13.900 1.00 83.62 96 LEU A O 1
ATOM 776 N N . PHE A 1 97 ? -12.905 5.928 12.477 1.00 82.88 97 PHE A N 1
ATOM 777 C CA . PHE A 1 97 ? -13.852 6.250 11.403 1.00 82.88 97 PHE A CA 1
ATOM 778 C C . PHE A 1 97 ? -15.297 5.904 11.783 1.00 82.88 97 PHE A C 1
ATOM 780 O O . PHE A 1 97 ? -16.195 6.697 11.517 1.00 82.88 97 PHE A O 1
ATOM 787 N N . GLU A 1 98 ? -15.533 4.763 12.431 1.00 86.81 98 GLU A N 1
ATOM 788 C CA . GLU A 1 98 ? -16.869 4.372 12.902 1.00 86.81 98 GLU A CA 1
ATOM 789 C C . GLU A 1 98 ? -17.414 5.352 13.951 1.00 86.81 98 GLU A C 1
ATOM 791 O O . GLU A 1 98 ? -18.579 5.739 13.880 1.00 86.81 98 GLU A O 1
ATOM 796 N N . GLN A 1 99 ? -16.568 5.822 14.871 1.00 84.25 99 GLN A N 1
ATOM 797 C CA . GLN A 1 99 ? -16.937 6.845 15.856 1.00 84.25 99 GLN A CA 1
ATOM 798 C C . GLN A 1 99 ? -17.281 8.184 15.198 1.00 84.25 99 GLN A C 1
ATOM 800 O O . GLN A 1 99 ? -18.275 8.807 15.551 1.00 84.25 99 GLN A O 1
ATOM 805 N N . VAL A 1 100 ? -16.491 8.612 14.210 1.00 80.88 100 VAL A N 1
ATOM 806 C CA . VAL A 1 100 ? -16.748 9.839 13.439 1.00 80.88 100 VAL A CA 1
ATOM 807 C C . VAL A 1 100 ? -18.099 9.787 12.735 1.00 80.88 100 VAL A C 1
ATOM 809 O O . VAL A 1 100 ? -18.866 10.746 12.803 1.00 80.88 100 VAL A O 1
ATOM 812 N N . LEU A 1 101 ? -18.398 8.657 12.090 1.00 81.69 101 LEU A N 1
ATOM 813 C CA . LEU A 1 101 ? -19.669 8.447 11.403 1.00 81.69 101 LEU A CA 1
ATOM 814 C C . LEU A 1 101 ? -20.855 8.441 12.376 1.00 81.69 101 LEU A C 1
ATOM 816 O O . LEU A 1 101 ? -21.910 8.968 12.034 1.00 81.69 101 LEU A O 1
ATOM 820 N N . ALA A 1 102 ? -20.687 7.875 13.575 1.00 85.06 102 ALA A N 1
ATOM 821 C CA . ALA A 1 102 ? -21.732 7.831 14.597 1.00 85.06 102 ALA A CA 1
ATOM 822 C C . ALA A 1 102 ? -21.998 9.203 15.243 1.00 85.06 102 ALA A C 1
ATOM 824 O O . ALA A 1 102 ? -23.149 9.566 15.471 1.00 85.06 102 ALA A O 1
ATOM 825 N N . ASP A 1 103 ? -20.942 9.972 15.513 1.00 80.50 103 ASP A N 1
ATOM 826 C CA . ASP A 1 103 ? -21.025 11.253 16.219 1.00 80.50 103 ASP A CA 1
ATOM 827 C C . ASP A 1 103 ? -21.376 12.439 15.303 1.00 80.50 103 ASP A C 1
ATOM 829 O O . ASP A 1 103 ? -21.650 13.533 15.801 1.00 80.50 103 ASP A O 1
ATOM 833 N N . GLY A 1 104 ? -21.301 12.266 13.977 1.00 69.38 104 GLY A N 1
ATOM 834 C CA . GLY A 1 104 ? -21.475 13.349 13.001 1.00 69.38 104 GLY A CA 1
ATOM 835 C C . GLY A 1 104 ? -20.423 14.461 13.119 1.00 69.38 104 GLY A C 1
ATOM 836 O O . GLY A 1 104 ? -20.652 15.583 12.674 1.00 69.38 104 GLY A O 1
ATOM 837 N N . LYS A 1 105 ? -19.285 14.176 13.764 1.00 68.50 105 LYS A N 1
ATOM 838 C CA . LYS A 1 105 ? -18.203 15.139 14.015 1.00 68.50 105 LYS A CA 1
ATOM 839 C C . LYS A 1 105 ? -17.178 15.124 12.884 1.00 68.50 105 LYS A C 1
ATOM 841 O O . LYS A 1 105 ? -17.036 14.142 12.167 1.00 68.50 105 LYS A O 1
ATOM 846 N N . LEU A 1 106 ? -16.408 16.204 12.766 1.00 63.38 106 LEU A N 1
ATOM 847 C CA . LEU A 1 106 ? -15.254 16.276 11.867 1.00 63.38 106 LEU A CA 1
ATOM 848 C C . LEU A 1 106 ? -14.199 15.206 12.204 1.00 63.38 106 LEU A C 1
ATOM 850 O O . LEU A 1 106 ? -14.009 14.838 13.366 1.00 63.38 106 LEU A O 1
ATOM 854 N N . LEU A 1 107 ? -13.478 14.742 11.177 1.00 65.75 107 LEU A N 1
ATOM 855 C CA . LEU A 1 107 ? -12.397 13.759 11.306 1.00 65.75 107 LEU A CA 1
ATOM 856 C C . LEU A 1 107 ? -11.342 14.222 12.340 1.00 65.75 107 LEU A C 1
ATOM 858 O O . LEU A 1 107 ? -10.784 15.314 12.194 1.00 65.75 107 LEU A O 1
ATOM 862 N N . PRO A 1 108 ? -11.003 13.407 13.360 1.00 61.38 108 PRO A N 1
ATOM 863 C CA . PRO A 1 108 ? -9.971 13.737 14.327 1.00 61.38 108 PRO A CA 1
ATOM 864 C C . PRO A 1 108 ? -8.629 13.966 13.634 1.00 61.38 108 PRO A C 1
ATOM 866 O O . PRO A 1 108 ? -8.274 13.256 12.691 1.00 61.38 108 PRO A O 1
ATOM 869 N N . LYS A 1 109 ? -7.802 14.865 14.184 1.00 58.94 109 LYS A N 1
ATOM 870 C CA . LYS A 1 109 ? -6.406 15.042 13.737 1.00 58.94 109 LYS A CA 1
ATOM 871 C C . LYS A 1 109 ? -5.607 13.727 13.748 1.00 58.94 109 LYS A C 1
ATOM 873 O O . LYS A 1 109 ? -4.675 13.596 12.970 1.00 58.94 109 LYS A O 1
ATOM 878 N N . ALA A 1 110 ? -5.986 12.729 14.547 1.00 52.62 110 ALA A N 1
ATOM 879 C CA . ALA A 1 110 ? -5.377 11.392 14.528 1.00 52.62 110 ALA A CA 1
ATOM 880 C C . ALA A 1 110 ? -5.571 10.632 13.193 1.00 52.62 110 ALA A C 1
ATOM 882 O O . ALA A 1 110 ? -4.763 9.778 12.834 1.00 52.62 110 ALA A O 1
ATOM 883 N N . ILE A 1 111 ? -6.615 10.962 12.423 1.00 59.03 111 ILE A N 1
ATOM 884 C CA . ILE A 1 111 ? -6.865 10.407 11.084 1.00 59.03 111 ILE A CA 1
ATOM 885 C C . ILE A 1 111 ? -6.192 11.254 9.993 1.00 59.03 111 ILE A C 1
ATOM 887 O O . ILE A 1 111 ? -6.072 10.780 8.857 1.00 59.03 111 ILE A O 1
ATOM 891 N N . SER A 1 112 ? -5.709 12.457 10.344 1.00 59.62 112 SER A N 1
ATOM 892 C CA . SER A 1 112 ? -5.046 13.360 9.405 1.00 59.62 112 SER A CA 1
ATOM 893 C C . SER A 1 112 ? -3.924 12.656 8.651 1.00 59.62 112 SER A C 1
ATOM 895 O O . SER A 1 112 ? -3.316 11.685 9.118 1.00 59.62 112 SER A O 1
ATOM 897 N N . LEU A 1 113 ? -3.722 13.116 7.420 1.00 62.00 113 LEU A N 1
ATOM 898 C CA . LEU A 1 113 ? -2.709 12.582 6.528 1.00 62.00 113 LEU A CA 1
ATOM 899 C C . LEU A 1 113 ? -1.355 12.552 7.255 1.00 62.00 113 LEU A C 1
ATOM 901 O O . LEU A 1 113 ? -1.023 13.527 7.935 1.00 62.00 113 LEU A O 1
ATOM 905 N N . PRO A 1 114 ? -0.569 11.465 7.122 1.00 60.78 114 PRO A N 1
ATOM 906 C CA . PRO A 1 114 ? 0.772 11.405 7.691 1.00 60.78 114 PRO A CA 1
ATOM 907 C C . PRO A 1 114 ? 1.581 12.664 7.354 1.00 60.78 114 PRO A C 1
ATOM 909 O O . PRO A 1 114 ? 1.414 13.247 6.278 1.00 60.78 114 PRO A O 1
ATOM 912 N N . ALA A 1 115 ? 2.477 13.079 8.255 1.00 57.41 115 ALA A N 1
ATOM 913 C CA . ALA A 1 115 ? 3.363 14.215 8.007 1.00 57.41 115 ALA A CA 1
ATOM 914 C C . ALA A 1 115 ? 4.073 14.054 6.645 1.00 57.41 115 ALA A C 1
ATOM 916 O O . ALA A 1 115 ? 4.609 12.991 6.337 1.00 57.41 115 ALA A O 1
ATOM 917 N N . GLY A 1 116 ? 4.023 15.093 5.804 1.00 59.56 116 GLY A N 1
ATOM 918 C CA . GLY A 1 116 ? 4.555 15.056 4.433 1.00 59.56 116 GLY A CA 1
ATOM 919 C C . GLY A 1 116 ? 3.573 14.583 3.350 1.00 59.56 116 GLY A C 1
ATOM 920 O O . GLY A 1 116 ? 3.921 14.627 2.173 1.00 59.56 116 GLY A O 1
ATOM 921 N N . MET A 1 117 ? 2.343 14.190 3.704 1.00 67.25 117 MET A N 1
ATOM 922 C CA . MET A 1 117 ? 1.282 13.832 2.748 1.00 67.25 117 MET A CA 1
ATOM 923 C C . MET A 1 117 ? 0.206 14.911 2.568 1.00 67.25 117 MET A C 1
ATOM 925 O O . MET A 1 117 ? -0.785 14.677 1.885 1.00 67.25 117 MET A O 1
ATOM 929 N N . THR A 1 118 ? 0.400 16.112 3.117 1.00 70.06 118 THR A N 1
ATOM 930 C CA . THR A 1 118 ? -0.551 17.236 2.997 1.00 70.06 118 THR A CA 1
ATOM 931 C C . THR A 1 118 ? -0.821 17.656 1.549 1.00 70.06 118 THR A C 1
ATOM 933 O O . THR A 1 118 ? -1.895 18.172 1.261 1.00 70.06 118 THR A O 1
ATOM 936 N N . TYR A 1 119 ? 0.095 17.369 0.614 1.00 70.19 119 TYR A N 1
ATOM 937 C CA . TYR A 1 119 ? -0.116 17.593 -0.821 1.00 70.19 119 TYR A CA 1
ATOM 938 C C . TYR A 1 119 ? -1.317 16.818 -1.385 1.00 70.19 119 TYR A C 1
ATOM 940 O O . TYR A 1 119 ? -1.857 17.217 -2.414 1.00 70.19 119 TYR A O 1
ATOM 948 N N . LEU A 1 120 ? -1.756 15.733 -0.734 1.00 72.38 120 LEU A N 1
ATOM 949 C CA . LEU A 1 120 ? -2.948 14.987 -1.143 1.00 72.38 120 LEU A CA 1
ATOM 950 C C . LEU A 1 120 ? -4.233 15.804 -0.954 1.00 72.38 120 LEU A C 1
ATOM 952 O O . LEU A 1 120 ? -5.200 15.554 -1.666 1.00 72.38 120 LEU A O 1
ATOM 956 N N . CYS A 1 121 ? -4.240 16.815 -0.077 1.00 76.56 121 CYS A N 1
ATOM 957 C CA . CYS A 1 121 ? -5.369 17.740 0.037 1.00 76.56 121 CYS A CA 1
ATOM 958 C C . CYS A 1 121 ? -5.612 18.507 -1.270 1.00 76.56 121 CYS A C 1
ATOM 960 O O . CYS A 1 121 ? -6.764 18.729 -1.625 1.00 76.56 121 CYS A O 1
ATOM 962 N N . ASN A 1 122 ? -4.553 18.830 -2.026 1.00 76.50 122 ASN A N 1
ATOM 963 C CA . ASN A 1 122 ? -4.662 19.553 -3.302 1.00 76.50 122 ASN A CA 1
ATOM 964 C C . ASN A 1 122 ? -5.383 18.742 -4.389 1.00 76.50 122 ASN A C 1
ATOM 966 O O . ASN A 1 122 ? -5.850 19.308 -5.371 1.00 76.50 122 ASN A O 1
ATOM 970 N N . TRP A 1 123 ? -5.444 17.421 -4.224 1.00 77.06 123 TRP A N 1
ATOM 971 C CA . TRP A 1 123 ? -6.063 16.487 -5.165 1.00 77.06 123 TRP A CA 1
ATOM 972 C C . TRP A 1 123 ? -7.262 15.760 -4.544 1.00 77.06 123 TRP A C 1
ATOM 974 O O . TRP A 1 123 ? -7.780 14.806 -5.121 1.00 77.06 123 TRP A O 1
ATOM 984 N N . CYS A 1 124 ? -7.689 16.175 -3.349 1.00 80.12 124 CYS A N 1
ATOM 985 C CA . CYS A 1 124 ? -8.821 15.580 -2.661 1.00 80.12 124 CYS A CA 1
ATOM 986 C C . CYS A 1 124 ? -10.119 16.052 -3.318 1.00 80.12 124 CYS A C 1
ATOM 988 O O . CYS A 1 124 ? -10.422 17.244 -3.317 1.00 80.12 124 CYS A O 1
ATOM 990 N N . SER A 1 125 ? -10.935 15.113 -3.798 1.00 80.50 125 SER A N 1
ATOM 991 C CA . SER A 1 125 ? -12.255 15.392 -4.385 1.00 80.50 125 SER A CA 1
ATOM 992 C C . SER A 1 125 ? -13.249 16.038 -3.412 1.00 80.50 125 SER A C 1
ATOM 994 O O . SER A 1 125 ? -14.303 16.500 -3.831 1.00 80.50 125 SER A O 1
ATOM 996 N N . TYR A 1 126 ? -12.925 16.058 -2.119 1.00 76.31 126 TYR A N 1
ATOM 997 C CA . TYR A 1 126 ? -13.735 16.650 -1.055 1.00 76.31 126 TYR A CA 1
ATOM 998 C C . TYR A 1 126 ? -13.048 17.851 -0.391 1.00 76.31 126 TYR A C 1
ATOM 1000 O O . TYR A 1 126 ? -13.485 18.274 0.675 1.00 76.31 126 TYR A O 1
ATOM 1008 N N . GLY A 1 127 ? -11.967 18.387 -0.975 1.00 72.81 127 GLY A N 1
ATOM 1009 C CA . GLY A 1 127 ? -11.170 19.461 -0.370 1.00 72.81 127 GLY A CA 1
ATOM 1010 C C . GLY A 1 127 ? -11.999 20.683 0.039 1.00 72.81 127 GLY A C 1
ATOM 1011 O O . GLY A 1 127 ? -11.836 21.181 1.148 1.00 7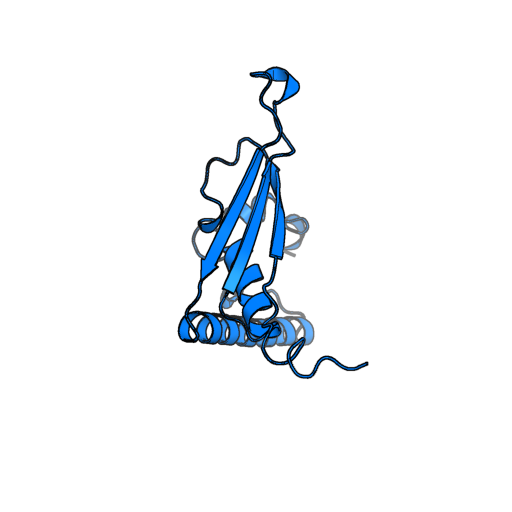2.81 127 GLY A O 1
ATOM 1012 N N . GLU A 1 128 ? -12.950 21.096 -0.802 1.00 71.31 128 GLU A N 1
ATOM 1013 C CA . GLU A 1 128 ? -13.844 22.238 -0.547 1.00 71.31 128 GLU A CA 1
ATOM 1014 C C . GLU A 1 128 ? -14.760 22.024 0.667 1.00 71.31 128 GLU A C 1
ATOM 1016 O O . GLU A 1 128 ? -15.061 22.967 1.389 1.00 71.31 128 GLU A O 1
ATOM 1021 N N . ARG A 1 129 ? -15.132 20.769 0.940 1.00 68.62 129 ARG A N 1
ATOM 1022 C CA . ARG A 1 129 ? -16.051 20.383 2.023 1.00 68.62 129 ARG A CA 1
ATOM 1023 C C . ARG A 1 129 ? -15.334 19.951 3.298 1.00 68.62 129 ARG A C 1
ATOM 1025 O O . ARG A 1 129 ? -15.968 19.600 4.281 1.00 68.62 129 ARG A O 1
ATOM 1032 N N . CYS A 1 130 ? -14.002 19.934 3.292 1.00 67.50 130 CYS A N 1
ATOM 1033 C CA . CYS A 1 130 ? -13.209 19.497 4.442 1.00 67.50 130 CYS A CA 1
ATOM 1034 C C . CYS A 1 130 ? -13.238 20.510 5.606 1.00 67.50 130 CYS A C 1
ATOM 1036 O O . CYS A 1 130 ? -12.806 20.184 6.713 1.00 67.50 130 CYS A O 1
ATOM 1038 N N . HIS A 1 131 ? -13.700 21.735 5.341 1.00 60.66 131 HIS A N 1
ATOM 1039 C CA . HIS A 1 131 ? -13.792 22.840 6.298 1.00 60.66 131 HIS A CA 1
ATOM 1040 C C . HIS A 1 131 ? -15.238 23.227 6.652 1.00 60.66 131 HIS A C 1
ATOM 1042 O O . HIS A 1 131 ? -15.418 24.150 7.447 1.00 60.66 131 HIS A O 1
ATOM 1048 N N . GLU A 1 132 ? -16.226 22.557 6.050 1.00 54.19 132 GLU A N 1
ATOM 1049 C CA . GLU A 1 132 ? -17.659 22.682 6.367 1.00 54.19 132 GLU A CA 1
ATOM 1050 C C . GLU A 1 132 ? -18.004 21.873 7.624 1.00 54.19 132 GLU A C 1
ATOM 1052 O O . GLU A 1 132 ? -18.771 22.396 8.462 1.00 54.19 132 GLU A O 1
#

Secondary structure (DSSP, 8-state):
---TTSSSS-----EEEEEEETT--S-STT-HHHHHHHHHHHHHHT-SEEEEEEEEEESSIIIII-PPPEEEEEEEE--HHHHHHHHHHHHHHHHHHHHHHHHTPPPPGGGSPPTT-GGGGGG-TTGGGTT-

Radius of gyration: 19.46 Å; chains: 1; bounding box: 33×61×45 Å